Protein AF-A0A968P3X0-F1 (afdb_monomer_lite)

Sequence (159 aa):
MTASTPRVRAAAVIGLGRLAEPAGSEAFFGLLRDPAPRVILAAEKALIRLPWSFRHLAAAYGVTDSHVGRRALVRLASRLSGWDRVIFLIDALRDPAPSVQAHAMRSLRAVLFDARGWAFSKPSPTQRSELEARLRFGAQHFGGGLERQLRFVMRAIGG

pLDDT: mean 86.76, std 11.8, range [39.53, 97.88]

Foldseek 3Di:
DDPPPPVRLLVVLLVVLVVQDQVCLLVLLVQLQPPDLSSVVSSLSSNLSYDDDLVSLVVSLVPRPDPSSNLSSLVSLLPDAALSSVLSLLVQCPDPDVSSVVSSVVSNCCLLVPPVNLPHAQDDPVSVVSLVV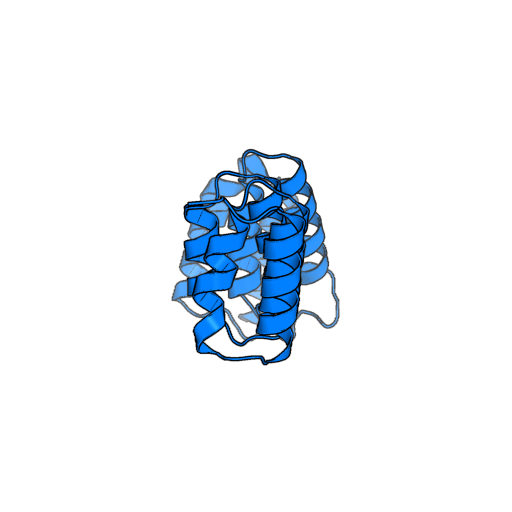SLVVCCVRNHVVSSVSVVVSNVVNVD

Radius of gyration: 17.0 Å; chains: 1; bounding box: 46×36×47 Å

Secondary structure (DSSP, 8-state):
-----HHHHHHHHHHHHHHT-TTHHHHHHHGGG-SSHHHHHHHHHHHTTS---HHHHHHHHHT---HHHHHHHHHHGGG--HHHHHHHHHHHTT-SSHHHHHHHHHHHHHHHH-TTTT-PPPPPHHHHHHHHHHHHHHHHHH-HHHHHHHHHHHHHTT-

Structure (mmCIF, N/CA/C/O backbone):
data_AF-A0A968P3X0-F1
#
_entry.id   AF-A0A968P3X0-F1
#
loop_
_atom_site.group_PDB
_atom_site.id
_atom_site.type_symbol
_atom_site.label_atom_id
_atom_site.label_alt_id
_atom_site.label_comp_id
_atom_site.label_asym_id
_atom_site.label_entity_id
_atom_site.label_seq_id
_atom_site.pdbx_PDB_ins_code
_atom_site.Cartn_x
_atom_site.Cartn_y
_atom_site.Cartn_z
_atom_site.occupancy
_atom_site.B_iso_or_equiv
_atom_site.auth_seq_id
_atom_site.auth_comp_id
_atom_site.auth_asym_id
_atom_site.auth_atom_id
_atom_site.pdbx_PDB_model_num
ATOM 1 N N . MET A 1 1 ? -25.843 -4.692 21.757 1.00 39.53 1 MET A N 1
ATOM 2 C CA . MET A 1 1 ? -24.570 -5.382 21.445 1.00 39.53 1 MET A CA 1
ATOM 3 C C . MET A 1 1 ? -23.431 -4.424 21.737 1.00 39.53 1 MET A C 1
ATOM 5 O O . MET A 1 1 ? -23.370 -3.369 21.120 1.00 39.53 1 MET A O 1
ATOM 9 N N . THR A 1 2 ? -22.605 -4.707 22.742 1.00 44.19 2 THR A N 1
ATOM 10 C CA . THR A 1 2 ? -21.518 -3.811 23.154 1.00 44.19 2 THR A CA 1
ATOM 11 C C . THR A 1 2 ? -20.474 -3.742 22.044 1.00 44.19 2 THR A C 1
ATOM 13 O O . THR A 1 2 ? -19.817 -4.733 21.731 1.00 44.19 2 THR A O 1
ATOM 16 N N . ALA A 1 3 ? -20.321 -2.573 21.419 1.00 57.34 3 ALA A N 1
ATOM 17 C CA . ALA A 1 3 ? -19.168 -2.315 20.569 1.00 57.34 3 ALA A CA 1
ATOM 18 C C . ALA A 1 3 ? -17.913 -2.578 21.415 1.00 57.34 3 ALA A C 1
ATOM 20 O O . ALA A 1 3 ? -17.658 -1.876 22.396 1.00 57.34 3 ALA A O 1
ATOM 21 N N . SER A 1 4 ? -17.169 -3.638 21.095 1.00 76.62 4 SER A N 1
ATOM 22 C CA . SER A 1 4 ? -15.975 -4.009 21.851 1.00 76.62 4 SER A CA 1
ATOM 23 C C . SER A 1 4 ? -15.011 -2.825 21.876 1.00 76.62 4 SER A C 1
ATOM 25 O O . SER A 1 4 ? -14.807 -2.147 20.864 1.00 76.62 4 SER A O 1
ATOM 27 N N . THR A 1 5 ? -14.441 -2.521 23.046 1.00 91.56 5 THR A N 1
ATOM 28 C CA . THR A 1 5 ? -13.582 -1.338 23.183 1.00 91.56 5 THR A CA 1
ATOM 29 C C . THR A 1 5 ? -12.394 -1.430 22.218 1.00 91.56 5 THR A C 1
ATOM 31 O O . THR A 1 5 ? -11.915 -2.532 21.930 1.00 91.56 5 THR A O 1
ATOM 34 N N . PRO A 1 6 ? -11.830 -0.303 21.747 1.00 93.19 6 PRO A N 1
ATOM 35 C CA . PRO A 1 6 ? -10.671 -0.344 20.857 1.00 93.19 6 PRO A CA 1
ATOM 36 C C . PRO A 1 6 ? -9.478 -1.131 21.419 1.00 93.19 6 PRO A C 1
ATOM 38 O O . PRO A 1 6 ? -8.650 -1.617 20.654 1.00 93.19 6 PRO A O 1
ATOM 41 N N . ARG A 1 7 ? -9.363 -1.246 22.755 1.00 93.81 7 ARG A N 1
ATOM 42 C CA . ARG A 1 7 ? -8.349 -2.097 23.404 1.00 93.81 7 ARG A CA 1
ATOM 43 C C . ARG A 1 7 ? -8.605 -3.576 23.116 1.00 93.81 7 ARG A C 1
ATOM 45 O O . ARG A 1 7 ? -7.682 -4.263 22.695 1.00 93.81 7 ARG A O 1
ATOM 52 N N . VAL A 1 8 ? -9.846 -4.032 23.292 1.00 94.31 8 VAL A N 1
ATOM 53 C CA . VAL A 1 8 ? -10.248 -5.421 23.029 1.00 94.31 8 VAL A CA 1
ATOM 54 C C . VAL A 1 8 ? -10.084 -5.758 21.548 1.00 94.31 8 VAL A C 1
ATOM 56 O O . VAL A 1 8 ? -9.467 -6.770 21.234 1.00 94.31 8 VAL A O 1
ATOM 59 N N . ARG A 1 9 ? -10.527 -4.881 20.634 1.00 94.12 9 ARG A N 1
ATOM 60 C CA . ARG A 1 9 ? -10.334 -5.092 19.186 1.00 94.12 9 ARG A CA 1
ATOM 61 C C . ARG A 1 9 ? -8.861 -5.221 18.813 1.00 94.12 9 ARG A C 1
ATOM 63 O O . ARG A 1 9 ? -8.483 -6.173 18.145 1.00 94.12 9 ARG A O 1
ATOM 70 N N . ALA A 1 10 ? -8.013 -4.306 19.283 1.00 94.69 10 ALA A N 1
ATOM 71 C CA . ALA A 1 10 ? -6.581 -4.368 18.999 1.00 94.69 10 ALA A CA 1
ATOM 72 C C . ALA A 1 10 ? -5.928 -5.640 19.569 1.00 94.69 10 ALA A C 1
ATOM 74 O O . ALA A 1 10 ? -5.120 -6.263 18.884 1.00 94.69 10 ALA A O 1
ATOM 75 N N . ALA A 1 11 ? -6.294 -6.050 20.788 1.00 93.25 11 ALA A N 1
ATOM 76 C CA . ALA A 1 11 ? -5.797 -7.284 21.393 1.00 93.25 11 ALA A CA 1
ATOM 77 C C . ALA A 1 11 ? -6.225 -8.527 20.598 1.00 93.25 11 ALA A C 1
ATOM 79 O O . ALA A 1 11 ? -5.389 -9.389 20.332 1.00 93.25 11 ALA A O 1
ATOM 80 N N . ALA A 1 12 ? -7.484 -8.580 20.152 1.00 91.88 12 ALA A N 1
ATOM 81 C CA . ALA A 1 12 ? -7.992 -9.657 19.308 1.00 91.88 12 ALA A CA 1
ATOM 82 C C . ALA A 1 12 ? -7.230 -9.738 17.979 1.00 91.88 12 ALA A C 1
ATOM 84 O O . ALA A 1 12 ? -6.763 -10.808 17.604 1.00 91.88 12 ALA A O 1
ATOM 85 N N . VAL A 1 13 ? -7.011 -8.603 17.309 1.00 93.00 13 VAL A N 1
ATOM 86 C CA . VAL A 1 13 ? -6.243 -8.546 16.055 1.00 93.00 13 VAL A CA 1
ATOM 87 C C . VAL A 1 13 ? -4.797 -9.000 16.254 1.00 93.00 13 VAL A C 1
ATOM 89 O O . VAL A 1 13 ? -4.268 -9.737 15.428 1.00 93.00 13 VAL A O 1
ATOM 92 N N . ILE A 1 14 ? -4.153 -8.612 17.359 1.00 90.69 14 ILE A N 1
ATOM 93 C CA . ILE A 1 14 ? -2.800 -9.084 17.691 1.00 90.69 14 ILE A CA 1
ATOM 94 C C . ILE A 1 14 ? -2.796 -10.597 17.933 1.00 90.69 14 ILE A C 1
ATOM 96 O O . ILE A 1 14 ? -1.897 -11.277 17.442 1.00 90.69 14 ILE A O 1
ATOM 100 N N . GLY A 1 15 ? -3.772 -11.114 18.684 1.00 89.88 15 GLY A N 1
ATOM 101 C CA . GLY A 1 15 ? -3.915 -12.543 18.958 1.00 89.88 15 GLY A CA 1
ATOM 102 C C . GLY A 1 15 ? -4.090 -13.347 17.673 1.00 89.88 15 GLY A C 1
ATOM 103 O O . GLY A 1 15 ? -3.282 -14.223 17.388 1.00 89.88 15 GLY A O 1
ATOM 104 N N . LEU A 1 16 ? -5.071 -12.974 16.850 1.00 88.62 16 LEU A N 1
ATOM 105 C CA . LEU A 1 16 ? -5.344 -13.614 15.561 1.00 88.62 16 LEU A CA 1
ATOM 106 C C . LEU A 1 16 ? -4.158 -13.491 14.595 1.00 88.62 16 LEU A C 1
ATOM 108 O O . LEU A 1 16 ? -3.778 -14.458 13.945 1.00 88.62 16 LEU A O 1
ATOM 112 N N . GLY A 1 17 ? -3.505 -12.327 14.545 1.00 87.25 17 GLY A N 1
ATOM 113 C CA . GLY A 1 17 ? -2.331 -12.108 13.700 1.00 87.25 17 GLY A CA 1
ATOM 114 C C . GLY A 1 17 ? -1.114 -12.957 14.085 1.00 87.25 17 GLY A C 1
ATOM 115 O O . GLY A 1 17 ? -0.245 -13.174 13.243 1.00 87.25 17 GLY A O 1
ATOM 116 N N . ARG A 1 18 ? -1.029 -13.448 15.331 1.00 86.62 18 ARG A N 1
ATOM 117 C CA . ARG A 1 18 ? 0.011 -14.403 15.762 1.00 86.62 18 ARG A CA 1
ATOM 118 C C . ARG A 1 18 ? -0.269 -15.829 15.304 1.00 86.62 18 ARG A C 1
ATOM 120 O O . ARG A 1 18 ? 0.682 -16.579 15.133 1.00 86.62 18 ARG A O 1
ATOM 127 N N . LEU A 1 19 ? -1.538 -16.177 15.101 1.00 85.12 19 LEU A N 1
ATOM 128 C CA . LEU A 1 19 ? -1.937 -17.489 14.591 1.00 85.12 19 LEU A CA 1
ATOM 129 C C . LEU A 1 19 ? -1.688 -17.621 13.079 1.00 85.12 19 LEU A C 1
ATOM 131 O O . LEU A 1 19 ? -1.664 -18.729 12.567 1.00 85.12 19 LEU A O 1
ATOM 135 N N . ALA A 1 20 ? -1.445 -16.501 12.383 1.00 71.69 20 ALA A N 1
ATOM 136 C CA . ALA A 1 20 ? -1.026 -16.441 10.979 1.00 71.69 20 ALA A CA 1
ATOM 137 C C . ALA A 1 20 ? -1.939 -17.199 9.988 1.00 71.69 20 ALA A C 1
ATOM 139 O O . ALA A 1 20 ? -1.491 -17.636 8.931 1.00 71.69 20 ALA A O 1
ATOM 140 N N . GLU A 1 21 ? -3.229 -17.291 10.303 1.00 74.50 21 GLU A N 1
ATOM 141 C CA . GLU A 1 21 ? -4.267 -17.872 9.447 1.00 74.50 21 GLU A CA 1
ATOM 142 C C . GLU A 1 21 ? -4.397 -17.070 8.127 1.00 74.50 21 GLU A C 1
ATOM 144 O O . GLU A 1 21 ? -4.769 -15.889 8.168 1.00 74.50 21 GLU A O 1
ATOM 149 N N . PRO A 1 22 ? -4.119 -17.662 6.943 1.00 63.31 22 PRO A N 1
ATOM 150 C CA . PRO A 1 22 ? -4.135 -16.955 5.654 1.00 63.31 22 PRO A CA 1
ATOM 151 C C . PRO A 1 22 ? -5.478 -16.290 5.316 1.00 63.31 22 PRO A C 1
ATOM 153 O O . PRO A 1 22 ? -5.505 -15.201 4.733 1.00 63.31 22 PRO A O 1
ATOM 156 N N . ALA A 1 23 ? -6.585 -16.904 5.749 1.00 65.44 23 ALA A N 1
ATOM 157 C CA . ALA A 1 23 ? -7.940 -16.378 5.586 1.00 65.44 23 ALA A CA 1
ATOM 158 C C . ALA A 1 23 ? -8.174 -15.050 6.341 1.00 65.44 23 ALA A C 1
ATOM 160 O O . ALA A 1 23 ? -9.134 -14.337 6.063 1.00 65.44 23 ALA A O 1
ATOM 161 N N . GLY A 1 24 ? -7.286 -14.673 7.271 1.00 72.06 24 GLY A N 1
ATOM 162 C CA . GLY A 1 24 ? -7.396 -13.439 8.052 1.00 72.06 24 GLY A CA 1
ATOM 163 C C . GLY A 1 24 ? -6.959 -12.165 7.321 1.00 72.06 24 GLY A C 1
ATOM 164 O O . GLY A 1 24 ? -7.244 -11.066 7.801 1.00 72.06 24 GLY A O 1
ATOM 165 N N . SER A 1 25 ? -6.273 -12.270 6.177 1.00 84.56 25 SER A N 1
ATOM 166 C CA . SER A 1 25 ? -5.703 -11.101 5.488 1.00 84.56 25 SER A CA 1
ATOM 167 C C . SER A 1 25 ? -6.774 -10.093 5.045 1.00 84.56 25 SER A C 1
ATOM 169 O O . SER A 1 25 ? -6.643 -8.905 5.344 1.00 84.56 25 SER A O 1
ATOM 171 N N . GLU A 1 26 ? -7.874 -10.540 4.432 1.00 87.50 26 GLU A N 1
ATOM 172 C CA . GLU A 1 26 ? -8.983 -9.661 4.023 1.00 87.50 26 GLU A CA 1
ATOM 173 C C . GLU A 1 26 ? -9.639 -8.952 5.216 1.00 87.50 26 GLU A C 1
ATOM 175 O O . GLU A 1 26 ? -9.855 -7.736 5.188 1.00 87.50 26 GLU A O 1
ATOM 180 N N . ALA A 1 27 ? -9.883 -9.685 6.306 1.00 89.62 27 ALA A N 1
ATOM 181 C CA . ALA A 1 27 ? -10.449 -9.120 7.527 1.00 89.62 27 ALA A CA 1
ATOM 182 C C . ALA A 1 27 ? -9.535 -8.035 8.125 1.00 89.62 27 ALA A C 1
ATOM 184 O O . ALA A 1 27 ? -10.008 -6.971 8.536 1.00 89.62 27 ALA A O 1
ATOM 185 N N . PHE A 1 28 ? -8.216 -8.254 8.126 1.00 94.19 28 PHE A N 1
ATOM 186 C CA . PHE A 1 28 ? -7.262 -7.254 8.603 1.00 94.19 28 PHE A CA 1
ATOM 187 C C . PHE A 1 28 ? -7.153 -6.040 7.679 1.00 94.19 28 PHE A C 1
ATOM 189 O O . PHE A 1 28 ? -7.035 -4.925 8.188 1.00 94.19 28 PHE A O 1
ATOM 196 N N . PHE A 1 29 ? -7.272 -6.197 6.357 1.00 95.00 29 PHE A N 1
ATOM 197 C CA . PHE A 1 29 ? -7.393 -5.043 5.458 1.00 95.00 29 PHE A CA 1
ATOM 198 C C . PHE A 1 29 ? -8.637 -4.208 5.784 1.00 95.00 29 PHE A C 1
ATOM 200 O O . PHE A 1 29 ? -8.551 -2.980 5.844 1.00 95.00 29 PHE A O 1
ATOM 207 N N . GLY A 1 30 ? -9.766 -4.854 6.095 1.00 94.06 30 GLY A N 1
ATOM 208 C CA . GLY A 1 30 ? -10.982 -4.170 6.539 1.00 94.06 30 GLY A CA 1
ATOM 209 C C . GLY A 1 30 ? -10.776 -3.300 7.786 1.00 94.06 30 GLY A C 1
ATOM 210 O O . GLY A 1 30 ? -11.353 -2.214 7.876 1.00 94.06 30 GLY A O 1
ATOM 211 N N . LEU A 1 31 ? -9.906 -3.733 8.703 1.00 95.56 31 LEU A N 1
ATOM 212 C CA .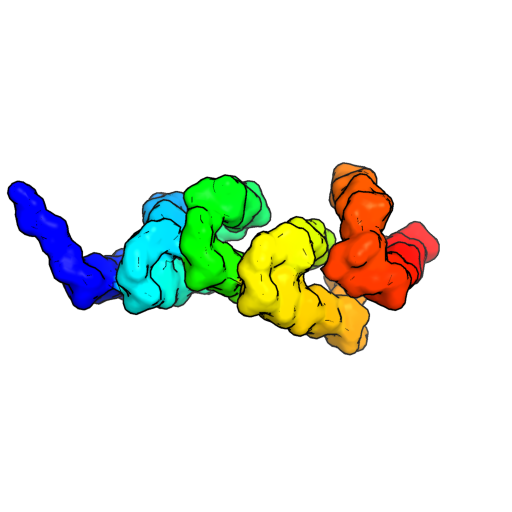 LEU A 1 31 ? -9.589 -3.050 9.963 1.00 95.56 31 LEU A CA 1
ATOM 213 C C . LEU A 1 31 ? -8.647 -1.849 9.814 1.00 95.56 31 LEU A C 1
ATOM 215 O O . LEU A 1 31 ? -8.500 -1.070 10.757 1.00 95.56 31 LEU A O 1
ATOM 219 N N . LEU A 1 32 ? -8.061 -1.627 8.636 1.00 97.06 32 LEU A N 1
ATOM 220 C CA . LEU A 1 32 ? -7.327 -0.387 8.347 1.00 97.06 32 LEU A CA 1
ATOM 221 C C . LEU A 1 32 ? -8.254 0.835 8.232 1.00 97.06 32 LEU A C 1
ATOM 223 O O . LEU A 1 32 ? -7.777 1.969 8.211 1.00 97.06 32 LEU A O 1
ATOM 227 N N . ARG A 1 33 ? -9.572 0.606 8.217 1.00 96.19 33 ARG A N 1
ATOM 228 C CA . ARG A 1 33 ? -10.626 1.627 8.280 1.00 96.19 33 ARG A CA 1
ATOM 229 C C . ARG A 1 33 ? -11.169 1.850 9.692 1.00 96.19 33 ARG A C 1
ATOM 231 O O . ARG A 1 33 ? -12.058 2.676 9.873 1.00 96.19 33 ARG A O 1
ATOM 238 N N . ASP A 1 34 ? -10.672 1.116 10.690 1.00 96.19 34 ASP A N 1
ATOM 239 C CA . ASP A 1 34 ? -11.128 1.281 12.069 1.00 96.19 34 ASP A CA 1
ATOM 240 C C . ASP A 1 34 ? -10.828 2.713 12.557 1.00 96.19 34 ASP A C 1
ATOM 242 O O . ASP A 1 34 ? -9.716 3.207 12.354 1.00 96.19 34 ASP A O 1
ATOM 246 N N . PRO A 1 35 ? -11.775 3.401 13.221 1.00 94.38 35 PRO A N 1
ATOM 247 C CA . PRO A 1 35 ? -11.564 4.776 13.672 1.00 94.38 35 PRO A CA 1
ATOM 248 C C . PRO A 1 35 ? -10.460 4.899 14.729 1.00 94.38 35 PRO A C 1
ATOM 250 O O . PRO A 1 35 ? -9.917 5.984 14.933 1.00 94.38 35 PRO A O 1
ATOM 253 N N . ALA A 1 36 ? -10.118 3.815 15.430 1.00 95.94 36 ALA A N 1
ATOM 254 C CA . ALA A 1 36 ? -9.097 3.827 16.460 1.00 95.94 36 ALA A CA 1
ATOM 255 C C . ALA A 1 36 ? -7.708 3.515 15.867 1.00 95.94 36 ALA A C 1
ATOM 257 O O . ALA A 1 36 ? -7.450 2.375 15.469 1.00 95.94 36 ALA A O 1
ATOM 258 N N . PRO A 1 37 ? -6.734 4.447 15.941 1.00 95.69 37 PRO A N 1
ATOM 259 C CA . PRO A 1 37 ? -5.393 4.240 15.381 1.00 95.69 37 PRO A CA 1
ATOM 260 C C . PRO A 1 37 ? -4.670 2.993 15.909 1.00 95.69 37 PRO A C 1
ATOM 262 O O . PRO A 1 37 ? -3.868 2.381 15.208 1.00 95.69 37 PRO A O 1
ATOM 265 N N . ARG A 1 38 ? -4.974 2.582 17.147 1.00 96.19 38 ARG A N 1
ATOM 266 C CA . ARG A 1 38 ? -4.414 1.366 17.754 1.00 96.19 38 ARG A CA 1
ATOM 267 C C . ARG A 1 38 ? -4.860 0.081 17.050 1.00 96.19 38 ARG A C 1
ATOM 269 O O . ARG A 1 38 ? -4.092 -0.873 17.013 1.00 96.19 38 ARG A O 1
ATOM 276 N N . VAL A 1 39 ? -6.080 0.058 16.509 1.00 97.00 39 VAL A N 1
ATOM 277 C CA . VAL A 1 39 ? -6.611 -1.095 15.773 1.00 97.00 39 VAL A CA 1
ATOM 278 C C . VAL A 1 39 ? -5.992 -1.137 14.381 1.00 97.00 39 VAL A C 1
ATOM 280 O O . VAL A 1 39 ? -5.500 -2.189 13.988 1.00 97.00 39 VAL A O 1
ATOM 283 N N . ILE A 1 40 ? -5.880 0.015 13.705 1.00 97.56 40 ILE A N 1
ATOM 284 C CA . ILE A 1 40 ? -5.154 0.133 12.428 1.00 97.56 40 ILE A CA 1
ATOM 285 C C . ILE A 1 40 ? -3.716 -0.388 12.575 1.00 97.56 40 ILE A C 1
ATOM 287 O O . ILE A 1 40 ? -3.264 -1.198 11.772 1.00 97.56 40 ILE A O 1
ATOM 291 N N . LEU A 1 41 ? -2.999 0.029 13.626 1.00 96.31 41 LEU A N 1
ATOM 292 C CA . LEU A 1 41 ? -1.628 -0.425 13.881 1.00 96.31 41 LEU A CA 1
ATOM 293 C C . LEU A 1 41 ? -1.546 -1.935 14.154 1.00 96.31 41 LEU A C 1
ATOM 295 O O . LEU A 1 41 ? -0.589 -2.587 13.739 1.00 96.31 41 LEU A O 1
ATOM 299 N N . ALA A 1 42 ? -2.520 -2.496 14.874 1.00 95.62 42 ALA A N 1
ATOM 300 C CA . ALA A 1 42 ? -2.590 -3.934 15.110 1.00 95.62 42 ALA A CA 1
ATOM 301 C C . ALA A 1 42 ? -2.817 -4.700 13.797 1.00 95.62 42 ALA A C 1
ATOM 303 O O . ALA A 1 42 ? -2.106 -5.669 13.531 1.00 95.62 42 ALA A O 1
ATOM 304 N N . ALA A 1 43 ? -3.744 -4.225 12.963 1.00 96.31 43 ALA A N 1
ATOM 305 C CA . ALA A 1 43 ? -4.059 -4.814 11.667 1.00 96.31 43 ALA A CA 1
ATOM 306 C C . ALA A 1 43 ? -2.864 -4.752 10.711 1.00 96.31 43 ALA A C 1
ATOM 308 O O . ALA A 1 43 ? -2.495 -5.758 10.114 1.00 96.31 43 ALA A O 1
ATOM 309 N N . GLU A 1 44 ? -2.175 -3.613 10.647 1.00 96.00 44 GLU A N 1
ATOM 310 C CA . GLU A 1 44 ? -0.932 -3.473 9.891 1.00 96.00 44 GLU A CA 1
ATOM 311 C C . GLU A 1 44 ? 0.126 -4.494 10.339 1.00 96.00 44 GLU A C 1
ATOM 313 O O . GLU A 1 44 ? 0.708 -5.197 9.514 1.00 96.00 44 GLU A O 1
ATOM 318 N N . LYS A 1 45 ? 0.361 -4.626 11.651 1.00 93.88 45 LYS A N 1
ATOM 319 C CA . LYS A 1 45 ? 1.328 -5.597 12.192 1.00 93.88 45 LYS A CA 1
ATOM 320 C C . LYS A 1 45 ? 0.953 -7.046 11.879 1.00 93.88 45 LYS A C 1
ATOM 322 O O . LYS A 1 45 ? 1.853 -7.877 11.754 1.00 93.88 45 LYS A O 1
ATOM 327 N N . ALA A 1 46 ? -0.338 -7.360 11.802 1.00 93.62 46 ALA A N 1
ATOM 328 C CA . ALA A 1 46 ? -0.812 -8.677 11.395 1.00 93.62 46 ALA A CA 1
ATOM 329 C C . ALA A 1 46 ? -0.567 -8.907 9.895 1.00 93.62 46 ALA A C 1
ATOM 331 O O . ALA A 1 46 ? 0.023 -9.916 9.517 1.00 93.62 46 ALA A O 1
ATOM 332 N N . LEU A 1 47 ? -0.900 -7.926 9.051 1.00 94.56 47 LEU A N 1
ATOM 333 C CA . LEU A 1 47 ? -0.685 -7.979 7.602 1.00 94.56 47 LEU A CA 1
ATOM 334 C C . LEU A 1 47 ? 0.795 -8.097 7.225 1.00 94.56 47 LEU A C 1
ATOM 336 O O . LEU A 1 47 ? 1.122 -8.769 6.255 1.00 94.56 47 LEU A O 1
ATOM 340 N N . ILE A 1 48 ? 1.724 -7.543 8.009 1.00 91.88 48 ILE A N 1
ATOM 341 C CA . ILE A 1 48 ? 3.166 -7.770 7.795 1.00 91.88 48 ILE A CA 1
ATOM 342 C C . ILE A 1 48 ? 3.537 -9.261 7.881 1.00 91.88 48 ILE A C 1
ATOM 344 O O . ILE A 1 48 ? 4.542 -9.661 7.311 1.00 91.88 48 ILE A O 1
ATOM 348 N N . ARG A 1 49 ? 2.773 -10.106 8.574 1.00 88.25 49 ARG A N 1
ATOM 349 C CA . ARG A 1 49 ? 3.110 -11.529 8.756 1.00 88.25 49 ARG A CA 1
ATOM 350 C C . ARG A 1 49 ? 2.375 -12.464 7.808 1.00 88.25 49 ARG A C 1
ATOM 352 O O . ARG A 1 49 ? 2.735 -13.631 7.727 1.00 88.25 49 ARG A O 1
ATOM 359 N N . LEU A 1 50 ? 1.371 -11.960 7.103 1.00 88.94 50 LEU A N 1
ATOM 360 C CA . LEU A 1 50 ? 0.490 -12.773 6.280 1.00 88.94 50 LEU A CA 1
ATOM 361 C C . LEU A 1 50 ? 0.828 -12.666 4.791 1.00 88.94 50 LEU A C 1
ATOM 363 O O . LEU A 1 50 ? 1.378 -11.647 4.352 1.00 88.94 50 LEU A O 1
ATOM 367 N N . PRO A 1 51 ? 0.492 -13.701 4.003 1.00 88.69 51 PRO A N 1
ATOM 368 C CA . PRO A 1 51 ? 0.490 -13.592 2.557 1.00 88.69 51 PRO A CA 1
ATOM 369 C C . PRO A 1 51 ? -0.653 -12.673 2.109 1.00 88.69 51 PRO A C 1
ATOM 371 O O . PRO A 1 51 ? -1.775 -12.757 2.602 1.00 88.69 51 PRO A O 1
ATOM 374 N N . TRP A 1 52 ? -0.355 -11.791 1.164 1.00 92.06 52 TRP A N 1
ATOM 375 C CA . TRP A 1 52 ? -1.323 -10.967 0.445 1.00 92.06 52 TRP A CA 1
ATOM 376 C C . TRP A 1 52 ? -0.682 -10.488 -0.859 1.00 92.06 52 TRP A C 1
ATOM 378 O O . TRP A 1 52 ? 0.532 -10.573 -1.041 1.00 92.06 52 TRP A O 1
ATOM 388 N N . SER A 1 53 ? -1.504 -9.999 -1.781 1.00 90.56 53 SER A N 1
ATOM 389 C CA . SER A 1 53 ? -1.068 -9.551 -3.109 1.00 90.56 53 SER A CA 1
ATOM 390 C C . SER A 1 53 ? -1.295 -8.055 -3.316 1.00 90.56 53 SER A C 1
ATOM 392 O O . SER A 1 53 ? -2.040 -7.419 -2.566 1.00 90.56 53 SER A O 1
ATOM 394 N N . PHE A 1 54 ? -0.711 -7.506 -4.384 1.00 90.69 54 PHE A N 1
ATOM 395 C CA . PHE A 1 54 ? -0.980 -6.141 -4.845 1.00 90.69 54 PHE A CA 1
ATOM 396 C C . PHE A 1 54 ? -2.483 -5.832 -4.923 1.00 90.69 54 PHE A C 1
ATOM 398 O O . PHE A 1 54 ? -2.911 -4.780 -4.458 1.00 90.69 54 PHE A O 1
ATOM 405 N N . ARG A 1 55 ? -3.302 -6.777 -5.413 1.00 90.62 55 ARG A N 1
ATOM 406 C CA . ARG A 1 55 ? -4.759 -6.604 -5.531 1.00 90.62 55 ARG A CA 1
ATOM 407 C C . ARG A 1 55 ? -5.431 -6.320 -4.187 1.00 90.62 55 ARG A C 1
ATOM 409 O O . ARG A 1 55 ? -6.291 -5.448 -4.130 1.00 90.62 55 ARG A O 1
ATOM 416 N N . HIS A 1 56 ? -5.032 -7.016 -3.121 1.00 92.94 56 HIS A N 1
ATOM 417 C CA . HIS A 1 56 ? -5.593 -6.787 -1.785 1.00 92.94 56 HIS A CA 1
ATOM 418 C C . HIS A 1 56 ? -5.289 -5.365 -1.305 1.00 92.94 56 HIS A C 1
ATOM 420 O O . HIS A 1 56 ? -6.169 -4.648 -0.831 1.00 92.94 56 HIS A O 1
ATOM 426 N N . LEU A 1 57 ? -4.037 -4.944 -1.486 1.00 95.06 57 LEU A N 1
ATOM 427 C CA . LEU A 1 57 ? -3.548 -3.646 -1.047 1.00 95.06 57 LEU A CA 1
ATOM 428 C C . LEU A 1 57 ? -4.170 -2.494 -1.860 1.00 95.06 57 LEU A C 1
ATOM 430 O O . LEU A 1 57 ? -4.600 -1.502 -1.274 1.00 95.06 57 LEU A O 1
ATOM 434 N N . ALA A 1 58 ? -4.298 -2.653 -3.181 1.00 92.44 58 ALA A N 1
ATOM 435 C CA . ALA A 1 58 ? -4.960 -1.693 -4.065 1.00 92.44 58 ALA A CA 1
ATOM 436 C C . ALA A 1 58 ? -6.462 -1.561 -3.758 1.00 92.44 58 ALA A C 1
ATOM 438 O O . ALA A 1 58 ? -6.965 -0.444 -3.623 1.00 92.44 58 ALA A O 1
ATOM 439 N N . ALA A 1 59 ? -7.168 -2.684 -3.577 1.00 93.94 59 ALA A N 1
ATOM 440 C CA . ALA A 1 59 ? -8.586 -2.682 -3.220 1.00 93.94 59 ALA A CA 1
ATOM 441 C C . ALA A 1 59 ? -8.826 -1.991 -1.870 1.00 93.94 59 ALA A C 1
ATOM 443 O O . ALA A 1 59 ? -9.692 -1.124 -1.767 1.00 93.94 59 ALA A O 1
ATOM 444 N N . ALA A 1 60 ? -8.020 -2.316 -0.854 1.00 95.88 60 ALA A N 1
ATOM 445 C CA . ALA A 1 60 ? -8.114 -1.686 0.459 1.00 95.88 60 ALA A CA 1
ATOM 446 C C . ALA A 1 60 ? -7.838 -0.175 0.401 1.00 95.88 60 ALA A C 1
ATOM 448 O O . ALA A 1 60 ? -8.513 0.596 1.083 1.00 95.88 60 ALA A O 1
ATOM 449 N N . TYR A 1 61 ? -6.879 0.263 -0.420 1.00 96.25 61 TYR A N 1
ATOM 450 C CA . TYR A 1 61 ? -6.544 1.682 -0.570 1.00 96.25 61 TYR A CA 1
ATOM 451 C C . TYR A 1 61 ? -7.698 2.497 -1.149 1.00 96.25 61 TYR A C 1
ATOM 453 O O . TYR A 1 61 ? -7.999 3.566 -0.619 1.00 96.25 61 TYR A O 1
ATOM 461 N N . GLY A 1 62 ? -8.385 1.962 -2.163 1.00 94.31 62 GLY A N 1
ATOM 462 C CA . GLY A 1 62 ? -9.514 2.631 -2.814 1.00 94.31 62 GLY A CA 1
ATOM 463 C C . GLY A 1 62 ? -10.736 2.849 -1.916 1.00 94.31 62 GLY A C 1
ATOM 464 O O . GLY A 1 62 ? -11.510 3.762 -2.172 1.00 94.31 62 GLY A O 1
ATOM 465 N N . VAL A 1 63 ? -10.899 2.049 -0.857 1.00 95.31 63 VAL A N 1
ATOM 466 C CA . VAL A 1 63 ? -12.059 2.121 0.057 1.00 95.31 63 VAL A CA 1
ATOM 467 C C . VAL A 1 63 ? -11.714 2.647 1.456 1.00 95.31 63 VAL A C 1
ATOM 469 O O . VAL A 1 63 ? -12.549 2.587 2.359 1.00 95.31 63 VAL A O 1
ATOM 472 N N . THR A 1 64 ? -10.474 3.091 1.688 1.00 96.38 64 THR A N 1
ATOM 473 C CA . THR A 1 64 ? -10.031 3.584 3.001 1.00 96.38 64 THR A CA 1
ATOM 474 C C . THR A 1 64 ? -10.070 5.108 3.053 1.00 96.38 64 THR A C 1
ATOM 476 O O . THR A 1 64 ? -9.207 5.780 2.491 1.00 96.38 64 THR A O 1
ATOM 479 N N . ASP A 1 65 ? -11.006 5.665 3.820 1.00 93.75 65 ASP A N 1
ATOM 480 C CA . ASP A 1 65 ? -11.204 7.123 3.911 1.00 93.75 65 ASP A CA 1
ATOM 481 C C . ASP A 1 65 ? -10.225 7.817 4.869 1.00 93.75 65 ASP A C 1
ATOM 483 O O . ASP A 1 65 ? -9.877 8.989 4.698 1.00 93.75 65 ASP A O 1
ATOM 487 N N . SER A 1 66 ? -9.717 7.088 5.865 1.00 94.88 66 SER A N 1
ATOM 488 C CA . SER A 1 66 ? -8.774 7.626 6.846 1.00 94.88 66 SER A CA 1
ATOM 489 C C . SER A 1 66 ? -7.364 7.743 6.272 1.00 94.88 66 SER A C 1
ATOM 491 O O . SER A 1 66 ? -6.761 6.752 5.852 1.00 94.88 66 SER A O 1
ATOM 493 N N . HIS A 1 67 ? -6.770 8.936 6.371 1.00 96.00 67 HIS A N 1
ATOM 494 C CA . HIS A 1 67 ? -5.362 9.147 6.022 1.00 96.00 67 HIS A CA 1
ATOM 495 C C . HIS A 1 67 ? -4.410 8.272 6.861 1.00 96.00 67 HIS A C 1
ATOM 497 O O . HIS A 1 67 ? -3.344 7.887 6.385 1.00 96.00 67 HIS A O 1
ATOM 503 N N . VAL A 1 68 ? -4.785 7.911 8.098 1.00 97.19 68 VAL A N 1
ATOM 504 C CA . VAL A 1 68 ? -3.993 7.004 8.950 1.00 97.19 68 VAL A CA 1
ATOM 505 C C . VAL A 1 68 ? -3.993 5.589 8.371 1.00 97.19 68 VAL A C 1
ATOM 507 O O . VAL A 1 68 ? -2.934 4.960 8.303 1.00 97.19 68 VAL A O 1
ATOM 510 N N . GLY A 1 69 ? -5.156 5.118 7.911 1.00 97.50 69 GLY A N 1
ATOM 511 C CA . GLY A 1 69 ? -5.317 3.824 7.246 1.00 97.50 69 GLY A CA 1
ATOM 512 C C . GLY A 1 69 ? -4.574 3.765 5.912 1.00 97.50 69 GLY A C 1
ATOM 513 O O . GLY A 1 69 ? -3.756 2.870 5.698 1.00 97.50 69 GLY A O 1
ATOM 514 N N . ARG A 1 70 ? -4.744 4.780 5.055 1.00 97.88 70 ARG A N 1
ATOM 515 C CA . ARG A 1 70 ? -4.008 4.885 3.781 1.00 97.88 70 ARG A CA 1
ATOM 516 C C . ARG A 1 70 ? -2.495 4.964 3.982 1.00 97.88 70 ARG A C 1
ATOM 518 O O . ARG A 1 70 ? -1.745 4.286 3.286 1.00 97.88 70 ARG A O 1
ATOM 525 N N . ARG A 1 71 ? -2.016 5.680 5.004 1.00 97.50 71 ARG A N 1
ATOM 526 C CA . ARG A 1 71 ? -0.586 5.685 5.363 1.00 97.50 71 ARG A CA 1
ATOM 527 C C . ARG A 1 71 ? -0.088 4.315 5.840 1.00 97.50 71 ARG A C 1
ATOM 529 O O . ARG A 1 71 ? 1.074 3.984 5.615 1.00 97.50 71 ARG A O 1
ATOM 536 N N . ALA A 1 72 ? -0.921 3.518 6.513 1.00 97.38 72 ALA A N 1
ATOM 537 C CA . ALA A 1 72 ? -0.574 2.138 6.862 1.00 97.38 72 ALA A CA 1
ATOM 538 C C . ALA A 1 72 ? -0.444 1.259 5.607 1.00 97.38 72 ALA A C 1
ATOM 540 O O . ALA A 1 72 ? 0.522 0.511 5.492 1.00 97.38 72 ALA A O 1
ATOM 541 N N . LEU A 1 73 ? -1.328 1.426 4.620 1.00 97.75 73 LEU A N 1
ATOM 542 C CA . LEU A 1 73 ? -1.222 0.748 3.321 1.00 97.75 73 LEU A CA 1
ATOM 543 C C . LEU A 1 73 ? 0.070 1.111 2.572 1.00 97.75 73 LEU A C 1
ATOM 545 O O . LEU A 1 73 ? 0.744 0.222 2.059 1.00 97.75 73 LEU A O 1
ATOM 549 N N . VAL A 1 74 ? 0.493 2.380 2.595 1.00 97.25 74 VAL A N 1
ATOM 550 C CA . VAL A 1 74 ? 1.798 2.791 2.032 1.00 97.25 74 VAL A CA 1
ATOM 551 C C . VAL A 1 74 ? 2.978 2.114 2.731 1.00 97.25 74 VAL A C 1
ATOM 553 O O . VAL A 1 74 ? 3.946 1.734 2.072 1.00 97.25 74 VAL A O 1
ATOM 556 N N . ARG A 1 75 ? 2.912 1.907 4.050 1.00 95.75 75 ARG A N 1
ATOM 557 C CA . ARG A 1 75 ? 3.949 1.152 4.773 1.00 95.75 75 ARG A CA 1
ATOM 558 C C . ARG A 1 75 ? 3.938 -0.328 4.403 1.00 95.75 75 ARG A C 1
ATOM 560 O O . ARG A 1 75 ? 5.006 -0.895 4.168 1.00 95.75 75 ARG A O 1
ATOM 567 N N . LEU A 1 76 ? 2.758 -0.935 4.278 1.00 96.06 76 LEU A N 1
ATOM 568 C CA . LEU A 1 76 ? 2.616 -2.324 3.834 1.00 96.06 76 LEU A CA 1
ATOM 569 C C . LEU A 1 76 ? 3.177 -2.535 2.427 1.00 96.06 76 LEU A C 1
ATOM 571 O O . LEU A 1 76 ? 3.844 -3.542 2.203 1.00 96.06 76 LEU A O 1
ATOM 575 N N . ALA A 1 77 ? 3.027 -1.561 1.525 1.00 94.50 77 ALA A N 1
ATOM 576 C CA . ALA A 1 77 ? 3.5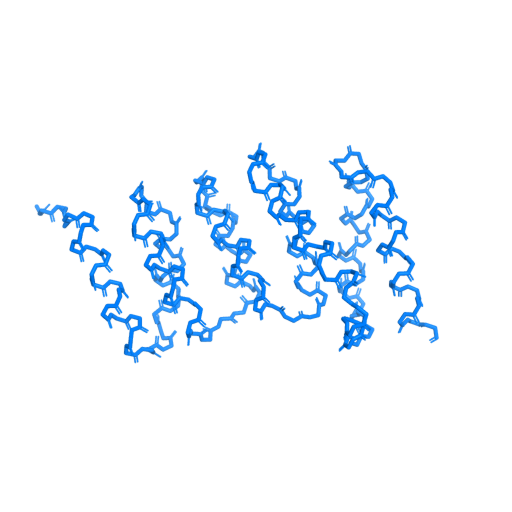66 -1.622 0.166 1.00 94.50 77 ALA A CA 1
ATOM 577 C C . ALA A 1 77 ? 5.090 -1.842 0.106 1.00 94.50 77 ALA A C 1
ATOM 579 O O . ALA A 1 77 ? 5.600 -2.263 -0.926 1.00 94.50 77 ALA A O 1
ATOM 580 N N . SER A 1 78 ? 5.833 -1.636 1.203 1.00 89.25 78 SER A N 1
ATOM 581 C CA . SER A 1 78 ? 7.248 -2.029 1.293 1.00 89.25 78 SER A CA 1
ATOM 582 C C . SER A 1 78 ? 7.501 -3.521 1.043 1.00 89.25 78 SER A C 1
ATOM 584 O O . SER A 1 78 ? 8.594 -3.872 0.601 1.00 89.25 78 SER A O 1
ATOM 586 N N . ARG A 1 79 ? 6.501 -4.379 1.289 1.00 90.06 79 ARG A N 1
ATOM 587 C CA . ARG A 1 79 ? 6.550 -5.827 1.030 1.00 90.06 79 ARG A CA 1
ATOM 588 C C . ARG A 1 79 ? 6.198 -6.204 -0.407 1.00 90.06 79 ARG A C 1
ATOM 590 O O . ARG A 1 79 ? 6.416 -7.349 -0.786 1.00 90.06 79 ARG A O 1
ATOM 597 N N . LEU A 1 80 ? 5.660 -5.274 -1.198 1.00 88.81 80 LEU A N 1
ATOM 598 C CA . LEU A 1 80 ? 5.523 -5.496 -2.632 1.00 88.81 80 LEU A CA 1
ATOM 599 C C . LEU A 1 80 ? 6.913 -5.514 -3.271 1.00 88.81 80 LEU A C 1
ATOM 601 O O . LEU A 1 80 ? 7.793 -4.728 -2.907 1.00 88.81 80 LEU A O 1
ATOM 605 N N . SER A 1 81 ? 7.098 -6.399 -4.240 1.00 83.12 81 SER A N 1
ATOM 606 C CA . SER A 1 81 ? 8.305 -6.466 -5.053 1.00 83.12 81 SER A CA 1
ATOM 607 C C . SER A 1 81 ? 8.107 -5.735 -6.380 1.00 83.12 81 SER A C 1
ATOM 609 O O . SER A 1 81 ? 6.984 -5.514 -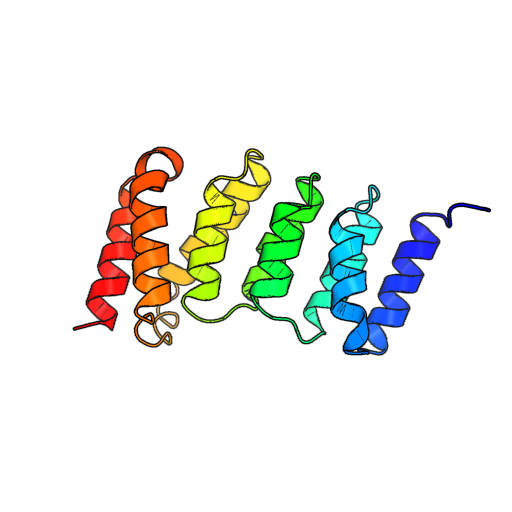6.841 1.00 83.12 81 SER A O 1
ATOM 611 N N . GLY A 1 82 ? 9.222 -5.359 -7.003 1.00 86.88 82 GLY A N 1
ATOM 612 C CA . GLY A 1 82 ? 9.225 -4.930 -8.394 1.00 86.88 82 GLY A CA 1
ATOM 613 C C . GLY A 1 82 ? 8.376 -3.701 -8.688 1.00 86.88 82 GLY A C 1
ATOM 614 O O . GLY A 1 82 ? 8.238 -2.766 -7.894 1.00 86.88 82 GLY A O 1
ATOM 615 N N . TRP A 1 83 ? 7.812 -3.729 -9.889 1.00 89.38 83 TRP A N 1
ATOM 616 C CA . TRP A 1 83 ? 7.054 -2.625 -10.450 1.00 89.38 83 TRP A CA 1
ATOM 617 C C . TRP A 1 83 ? 5.685 -2.434 -9.801 1.00 89.38 83 TRP A C 1
ATOM 619 O O . TRP A 1 83 ? 5.209 -1.304 -9.781 1.00 89.38 83 TRP A O 1
ATOM 629 N N . ASP A 1 84 ? 5.102 -3.456 -9.171 1.00 91.06 84 ASP A N 1
ATOM 630 C CA . ASP A 1 84 ? 3.833 -3.321 -8.438 1.00 91.06 84 ASP A CA 1
ATOM 631 C C . ASP A 1 84 ? 3.977 -2.358 -7.253 1.00 91.06 84 ASP A C 1
ATOM 633 O O . ASP A 1 84 ? 3.108 -1.518 -7.004 1.00 91.06 84 ASP A O 1
ATOM 637 N N . ARG A 1 85 ? 5.121 -2.413 -6.555 1.00 91.94 85 ARG A N 1
ATOM 638 C CA . ARG A 1 85 ? 5.453 -1.442 -5.505 1.00 91.94 85 ARG A CA 1
ATOM 639 C C . ARG A 1 85 ? 5.555 -0.028 -6.069 1.00 91.94 85 ARG A C 1
ATOM 641 O O . ARG A 1 85 ? 5.040 0.906 -5.463 1.00 91.94 85 ARG A O 1
ATOM 648 N N . VAL A 1 86 ? 6.225 0.139 -7.209 1.00 91.81 86 VAL A N 1
ATOM 649 C CA . VAL A 1 86 ? 6.407 1.450 -7.854 1.00 91.81 86 VAL A CA 1
ATOM 650 C C . VAL A 1 86 ? 5.062 2.026 -8.297 1.00 91.81 86 VAL A C 1
ATOM 652 O O . VAL A 1 86 ? 4.772 3.179 -7.986 1.00 91.81 86 VAL A O 1
ATOM 655 N N . ILE A 1 87 ? 4.230 1.219 -8.959 1.00 91.75 87 ILE A N 1
ATOM 656 C CA . ILE A 1 87 ? 2.883 1.594 -9.404 1.00 91.75 87 ILE A CA 1
ATOM 657 C C . ILE A 1 87 ? 2.047 2.059 -8.211 1.00 91.75 87 ILE A C 1
ATOM 659 O O . ILE A 1 87 ? 1.519 3.171 -8.237 1.00 91.75 87 ILE A O 1
ATOM 663 N N . PHE A 1 88 ? 2.009 1.267 -7.134 1.00 94.19 88 PHE A N 1
ATOM 664 C CA . PHE A 1 88 ? 1.269 1.637 -5.930 1.00 94.19 88 PHE A CA 1
ATOM 665 C C . PHE A 1 88 ? 1.752 2.963 -5.327 1.00 94.19 88 PHE A C 1
ATOM 667 O O . PHE A 1 88 ? 0.952 3.816 -4.947 1.00 94.19 88 PHE A O 1
ATOM 674 N N . LEU A 1 89 ? 3.070 3.158 -5.229 1.00 93.56 89 LEU A N 1
ATOM 675 C CA . LEU A 1 89 ? 3.635 4.371 -4.641 1.00 93.56 89 LEU A CA 1
ATOM 676 C C . LEU A 1 89 ? 3.353 5.615 -5.493 1.00 93.56 89 LEU A C 1
ATOM 678 O O . LEU A 1 89 ? 3.161 6.686 -4.924 1.00 93.56 89 LEU A O 1
ATOM 682 N N . ILE A 1 90 ? 3.283 5.491 -6.822 1.00 91.69 90 ILE A N 1
ATOM 683 C CA . ILE A 1 90 ? 2.874 6.596 -7.702 1.00 91.69 90 ILE A CA 1
ATOM 684 C C . ILE A 1 90 ? 1.404 6.961 -7.477 1.00 91.69 90 ILE A C 1
ATOM 686 O O . ILE A 1 90 ? 1.081 8.149 -7.441 1.00 91.69 90 ILE A O 1
ATOM 690 N N . ASP A 1 91 ? 0.527 5.976 -7.280 1.00 91.88 91 ASP A N 1
ATOM 691 C CA . ASP A 1 91 ? -0.874 6.242 -6.934 1.00 91.88 91 ASP A CA 1
ATOM 692 C C . ASP A 1 91 ? -0.972 6.955 -5.575 1.00 91.88 91 ASP A C 1
ATOM 694 O O . ASP A 1 91 ? -1.658 7.970 -5.451 1.00 91.88 91 ASP A O 1
ATOM 698 N N . ALA A 1 92 ? -0.189 6.521 -4.583 1.00 94.06 92 ALA A N 1
ATOM 699 C CA . ALA A 1 92 ? -0.166 7.138 -3.258 1.00 94.06 92 ALA A CA 1
ATOM 700 C C . ALA A 1 92 ? 0.443 8.555 -3.216 1.00 94.06 92 ALA A C 1
ATOM 702 O O . ALA A 1 92 ? 0.166 9.322 -2.292 1.00 94.06 92 ALA A O 1
ATOM 703 N N . LEU A 1 93 ? 1.240 8.950 -4.215 1.00 92.75 93 LEU A N 1
ATOM 704 C CA . LEU A 1 93 ? 1.700 10.339 -4.364 1.00 92.75 93 LEU A CA 1
ATOM 705 C C . LEU A 1 93 ? 0.569 11.314 -4.708 1.00 92.75 93 LEU A C 1
ATOM 707 O O . LEU A 1 93 ? 0.744 12.519 -4.553 1.00 92.75 93 LEU A O 1
ATOM 711 N N . ARG A 1 94 ? -0.574 10.805 -5.170 1.00 90.56 94 ARG A N 1
ATOM 712 C CA . ARG A 1 94 ? -1.763 11.599 -5.500 1.00 90.56 94 ARG A CA 1
ATOM 713 C C . ARG A 1 94 ? -2.771 11.651 -4.357 1.00 90.56 94 ARG A C 1
ATOM 715 O O . ARG A 1 94 ? -3.834 12.241 -4.521 1.00 90.56 94 ARG A O 1
ATOM 722 N N . ASP A 1 95 ? -2.469 11.024 -3.218 1.00 93.81 95 ASP A N 1
ATOM 723 C CA . ASP A 1 95 ? -3.355 11.051 -2.057 1.00 93.81 95 ASP A CA 1
ATOM 724 C C . ASP A 1 95 ? -3.633 12.498 -1.636 1.00 93.81 95 ASP A C 1
ATOM 726 O O . ASP A 1 95 ? -2.692 13.287 -1.580 1.00 93.81 95 ASP A O 1
ATOM 730 N N . PRO A 1 96 ? -4.871 12.874 -1.280 1.00 93.19 96 PRO A N 1
ATOM 731 C CA . PRO A 1 96 ? -5.154 14.229 -0.811 1.00 93.19 96 PRO A CA 1
ATOM 732 C C . PRO A 1 96 ? -4.445 14.576 0.507 1.00 93.19 96 PRO A C 1
ATOM 734 O O . PRO A 1 96 ? -4.272 15.751 0.818 1.00 93.19 96 PRO A O 1
ATOM 737 N N . ALA A 1 97 ? -4.041 13.587 1.310 1.00 95.56 97 ALA A N 1
ATOM 738 C CA . ALA A 1 97 ? -3.384 13.829 2.585 1.00 95.56 97 ALA A CA 1
ATOM 739 C C . ALA A 1 97 ? -1.861 14.018 2.411 1.00 95.56 97 ALA A C 1
ATOM 741 O O . ALA A 1 97 ? -1.165 13.055 2.066 1.00 95.56 97 ALA A O 1
ATOM 742 N N . PRO A 1 98 ? -1.286 15.179 2.794 1.00 94.25 98 PRO A N 1
ATOM 743 C CA . PRO A 1 98 ? 0.156 15.430 2.668 1.00 94.25 98 PRO A CA 1
ATOM 744 C C . PRO A 1 98 ? 1.024 14.398 3.399 1.00 94.25 98 PRO A C 1
ATOM 746 O O . PRO A 1 98 ? 2.121 14.054 2.964 1.00 94.25 98 PRO A O 1
ATOM 749 N N . SER A 1 99 ? 0.520 13.848 4.509 1.00 94.94 99 SER A N 1
ATOM 750 C CA . SER A 1 99 ? 1.230 12.814 5.269 1.00 94.94 99 SER A CA 1
ATOM 751 C C . SER A 1 99 ? 1.362 11.485 4.517 1.00 94.94 99 SER A C 1
ATOM 753 O O . SER A 1 99 ? 2.344 10.770 4.735 1.00 94.94 99 SER A O 1
ATOM 755 N N . VAL A 1 100 ? 0.412 11.156 3.635 1.00 96.62 100 VAL A N 1
ATOM 756 C CA . VAL A 1 100 ? 0.466 9.966 2.775 1.00 96.62 100 VAL A CA 1
ATOM 757 C C . VAL A 1 100 ? 1.415 10.228 1.609 1.00 96.62 100 VAL A C 1
ATOM 759 O O . VAL A 1 100 ? 2.337 9.438 1.406 1.00 96.62 100 VAL A O 1
ATOM 762 N N . GLN A 1 101 ? 1.284 11.383 0.946 1.00 94.69 101 GLN A N 1
ATOM 763 C CA . GLN A 1 101 ? 2.180 11.811 -0.135 1.00 94.69 101 GLN A CA 1
ATOM 764 C C . GLN A 1 101 ? 3.653 11.803 0.301 1.00 94.69 101 GLN A C 1
ATOM 766 O O . GLN A 1 101 ? 4.505 11.215 -0.364 1.00 94.69 101 GLN A O 1
ATOM 771 N N . ALA A 1 102 ? 3.966 12.398 1.457 1.00 93.06 102 ALA A N 1
ATOM 772 C CA . ALA A 1 102 ? 5.329 12.454 1.981 1.00 93.06 102 ALA A CA 1
ATOM 773 C C . ALA A 1 102 ? 5.899 11.056 2.278 1.00 93.06 102 ALA A C 1
ATOM 775 O O . ALA A 1 102 ? 7.090 10.806 2.075 1.00 93.06 102 ALA A O 1
ATOM 776 N N . HIS A 1 103 ? 5.057 10.132 2.753 1.00 95.31 103 HIS A N 1
ATOM 777 C CA . HIS A 1 103 ? 5.465 8.748 2.979 1.00 95.31 103 HIS A CA 1
ATOM 778 C C . HIS A 1 103 ? 5.720 8.025 1.653 1.00 95.31 103 HIS A C 1
ATOM 780 O O . HIS A 1 103 ? 6.768 7.402 1.501 1.00 95.31 103 HIS A O 1
ATOM 786 N N . ALA A 1 104 ? 4.818 8.178 0.680 1.00 94.81 104 ALA A N 1
ATOM 787 C CA . ALA A 1 104 ? 4.949 7.599 -0.651 1.00 94.81 104 ALA A CA 1
ATOM 788 C C . ALA A 1 104 ? 6.210 8.104 -1.369 1.00 94.81 104 ALA A C 1
ATOM 790 O O . ALA A 1 104 ? 6.986 7.297 -1.875 1.00 94.81 104 ALA A O 1
ATOM 791 N N . MET A 1 105 ? 6.487 9.412 -1.317 1.00 92.00 105 MET A N 1
ATOM 792 C CA . MET A 1 105 ? 7.696 10.019 -1.885 1.00 92.00 105 MET A CA 1
ATOM 793 C C . MET A 1 105 ? 8.964 9.442 -1.256 1.00 92.00 105 MET A C 1
ATOM 795 O O . MET A 1 105 ? 9.879 9.041 -1.973 1.00 92.00 105 MET A O 1
ATOM 799 N N . ARG A 1 106 ? 9.025 9.353 0.079 1.00 91.75 106 ARG A N 1
ATOM 800 C CA . ARG A 1 106 ? 10.181 8.767 0.774 1.00 91.75 106 ARG A CA 1
ATOM 801 C C . ARG A 1 106 ? 10.388 7.307 0.371 1.00 91.75 106 ARG A C 1
ATOM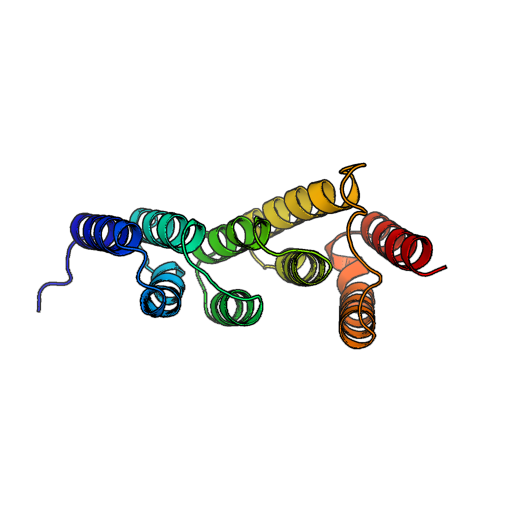 803 O O . ARG A 1 106 ? 11.510 6.917 0.059 1.00 91.75 106 ARG A O 1
ATOM 810 N N . SER A 1 107 ? 9.315 6.520 0.348 1.00 91.75 107 SER A N 1
ATOM 811 C CA . SER A 1 107 ? 9.360 5.106 -0.025 1.00 91.75 107 SER A CA 1
ATOM 812 C C . SER A 1 107 ? 9.738 4.897 -1.490 1.00 91.75 107 SER A C 1
ATOM 814 O O . SER A 1 107 ? 10.490 3.971 -1.779 1.00 91.75 107 SER A O 1
ATOM 816 N N . LEU A 1 108 ? 9.265 5.747 -2.403 1.00 90.19 108 LEU A N 1
ATOM 817 C CA . LEU A 1 108 ? 9.593 5.671 -3.825 1.00 90.19 108 LEU A CA 1
ATOM 818 C C . LEU A 1 108 ? 11.043 6.071 -4.080 1.00 90.19 108 LEU A C 1
ATOM 820 O O . LEU A 1 108 ? 11.746 5.377 -4.807 1.00 90.19 108 LEU A O 1
ATOM 824 N N . ARG A 1 109 ? 11.527 7.133 -3.425 1.00 87.69 109 ARG A N 1
ATOM 825 C CA . ARG A 1 109 ? 12.949 7.492 -3.451 1.00 87.69 109 ARG A CA 1
ATOM 826 C C . ARG A 1 109 ? 13.810 6.339 -2.949 1.00 87.69 109 ARG A C 1
ATOM 828 O O . ARG A 1 109 ? 14.764 5.981 -3.621 1.00 87.69 109 ARG A O 1
ATOM 835 N N . ALA A 1 110 ? 13.448 5.715 -1.830 1.00 86.81 110 ALA A N 1
ATOM 836 C CA . ALA A 1 110 ? 14.186 4.559 -1.329 1.00 86.81 110 ALA A CA 1
ATOM 837 C C . ALA A 1 110 ? 14.247 3.415 -2.359 1.00 86.81 110 ALA A C 1
ATOM 839 O O . ALA A 1 110 ? 15.298 2.816 -2.521 1.00 86.81 110 ALA A O 1
ATOM 840 N N . VAL A 1 111 ? 13.162 3.150 -3.097 1.00 85.06 111 VAL A N 1
ATOM 841 C CA . VAL A 1 111 ? 13.157 2.139 -4.172 1.00 85.06 111 VAL A CA 1
ATOM 842 C C . VAL A 1 111 ? 14.047 2.539 -5.354 1.00 85.06 111 VAL A C 1
ATOM 844 O O . VAL A 1 111 ? 14.748 1.694 -5.894 1.00 85.06 111 VAL A O 1
ATOM 847 N N . LEU A 1 112 ? 14.021 3.809 -5.768 1.00 79.62 112 LEU A N 1
ATOM 848 C CA . LEU A 1 112 ? 14.745 4.281 -6.956 1.00 79.62 112 LEU A CA 1
ATOM 849 C C . LEU A 1 112 ? 16.235 4.561 -6.714 1.00 79.62 112 LEU A C 1
ATOM 851 O O . LEU A 1 112 ? 17.008 4.518 -7.669 1.00 79.62 112 LEU A O 1
ATOM 855 N N . PHE A 1 113 ? 16.619 4.885 -5.475 1.00 76.00 113 PHE A N 1
ATOM 856 C CA . PHE A 1 113 ? 17.986 5.256 -5.088 1.00 76.00 113 PHE A CA 1
ATOM 857 C C . PHE A 1 113 ? 18.735 4.158 -4.326 1.00 76.00 113 PHE A C 1
ATOM 859 O O . PHE A 1 113 ? 19.921 4.326 -4.049 1.00 76.00 113 PHE A O 1
ATOM 866 N N . ASP A 1 114 ? 18.090 3.041 -3.981 1.00 74.50 114 ASP A N 1
ATOM 867 C CA . ASP A 1 114 ? 18.830 1.876 -3.503 1.00 74.50 114 ASP A CA 1
ATOM 868 C C . ASP A 1 114 ? 19.620 1.283 -4.679 1.00 74.50 114 ASP A C 1
ATOM 870 O O . ASP A 1 114 ? 19.040 0.764 -5.631 1.00 74.50 114 ASP A O 1
ATOM 874 N N . ALA A 1 115 ? 20.952 1.374 -4.623 1.00 50.19 115 ALA A N 1
ATOM 875 C CA . ALA A 1 115 ? 21.868 0.857 -5.644 1.00 50.19 115 ALA A CA 1
ATOM 876 C C . ALA A 1 115 ? 21.821 -0.680 -5.774 1.00 50.19 115 ALA A C 1
ATOM 878 O O . ALA A 1 115 ? 22.271 -1.229 -6.776 1.00 50.19 115 ALA A O 1
ATOM 879 N N . ARG A 1 116 ? 21.228 -1.381 -4.795 1.00 55.97 116 ARG A N 1
ATOM 880 C CA . ARG A 1 116 ? 20.876 -2.813 -4.881 1.00 55.97 116 ARG A CA 1
ATOM 881 C C . ARG A 1 116 ? 19.481 -3.046 -5.487 1.00 55.97 116 ARG A C 1
ATOM 883 O O . ARG A 1 116 ? 19.100 -4.182 -5.753 1.00 55.97 116 ARG A O 1
ATOM 890 N N . GLY A 1 117 ? 18.715 -1.973 -5.689 1.00 53.78 117 GLY A N 1
ATOM 891 C CA . GLY A 1 117 ? 17.286 -1.938 -6.007 1.00 53.78 117 GLY A CA 1
ATOM 892 C C . GLY A 1 117 ? 16.924 -2.134 -7.478 1.00 53.78 117 GLY A C 1
ATOM 893 O O . GLY A 1 117 ? 15.748 -2.304 -7.778 1.00 53.78 117 GLY A O 1
ATOM 894 N N . TRP A 1 118 ? 17.886 -2.193 -8.403 1.00 60.34 118 TRP A N 1
ATOM 895 C CA . TRP A 1 118 ? 17.609 -2.626 -9.784 1.00 60.34 118 TRP A CA 1
ATOM 896 C C . TRP A 1 118 ? 17.572 -4.149 -9.944 1.00 60.34 118 TRP A C 1
ATOM 898 O O . TRP A 1 118 ? 17.559 -4.647 -11.062 1.00 60.34 118 TRP A O 1
ATOM 908 N N . ALA A 1 119 ? 17.455 -4.904 -8.850 1.00 57.22 119 ALA A N 1
ATOM 909 C CA . ALA A 1 119 ? 17.116 -6.327 -8.885 1.00 57.22 119 ALA A CA 1
ATOM 910 C C . ALA A 1 119 ? 15.679 -6.603 -9.392 1.00 57.22 119 ALA A C 1
ATOM 912 O O . ALA A 1 119 ? 15.135 -7.687 -9.181 1.00 57.22 119 ALA A O 1
ATOM 913 N N . PHE A 1 120 ? 15.025 -5.626 -10.025 1.00 71.50 120 PHE A N 1
ATOM 914 C CA . PHE A 1 120 ? 13.746 -5.820 -10.687 1.00 71.50 120 PHE A CA 1
ATOM 915 C C . PHE A 1 120 ? 13.988 -6.274 -12.120 1.00 71.50 120 PHE A C 1
ATOM 917 O O . PHE A 1 120 ? 14.778 -5.682 -12.852 1.00 71.50 120 PHE A O 1
ATOM 924 N N . SER A 1 121 ? 13.246 -7.289 -12.546 1.00 76.69 121 SER A N 1
ATOM 925 C CA . SER A 1 121 ? 13.119 -7.598 -13.963 1.00 76.69 121 SER A CA 1
ATOM 926 C C . SER A 1 121 ? 12.520 -6.408 -14.720 1.00 76.69 121 SER A C 1
ATOM 928 O O . SER A 1 121 ? 11.874 -5.524 -14.143 1.00 76.69 121 SER A O 1
ATOM 930 N N . LYS A 1 122 ? 12.677 -6.412 -16.045 1.00 83.69 122 LYS A N 1
ATOM 931 C CA . LYS A 1 122 ? 11.956 -5.501 -16.939 1.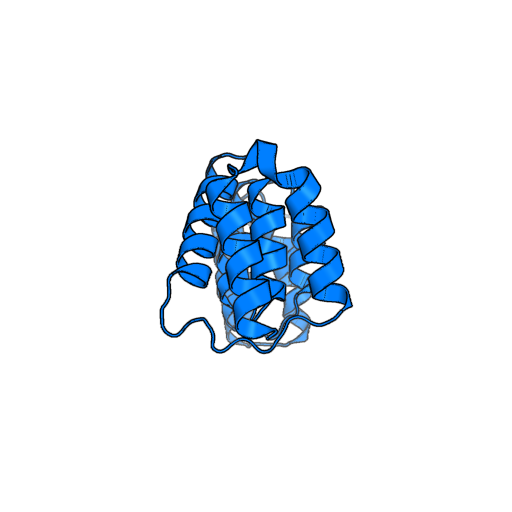00 83.69 122 LYS A CA 1
ATOM 932 C C . LYS A 1 122 ? 10.454 -5.491 -16.588 1.00 83.69 122 LYS A C 1
ATOM 934 O O . LYS A 1 122 ? 9.905 -6.566 -16.323 1.00 83.69 122 LYS A O 1
ATOM 939 N N . PRO A 1 123 ? 9.788 -4.319 -16.562 1.00 87.94 123 PRO A N 1
ATOM 940 C CA . PRO A 1 123 ? 8.350 -4.274 -16.322 1.00 87.94 123 PRO A CA 1
ATOM 941 C C . PRO A 1 123 ? 7.630 -5.052 -17.419 1.00 87.94 123 PRO A C 1
ATOM 943 O O . PRO A 1 123 ? 8.009 -4.974 -18.594 1.00 87.94 123 PRO A O 1
ATOM 946 N N . SER A 1 124 ? 6.574 -5.774 -17.050 1.00 89.56 124 SER A N 1
ATOM 947 C CA . SER A 1 124 ? 5.692 -6.398 -18.036 1.00 89.56 124 SER A CA 1
ATOM 948 C C . SER A 1 124 ? 5.064 -5.330 -18.949 1.00 89.56 124 SER A C 1
ATOM 950 O O . SER A 1 124 ? 4.992 -4.156 -18.563 1.00 89.56 124 SER A O 1
ATOM 952 N N . PRO A 1 125 ? 4.569 -5.689 -20.149 1.00 91.19 125 PRO A N 1
ATOM 953 C CA . PRO A 1 125 ? 3.870 -4.738 -21.018 1.00 91.19 125 PRO A CA 1
ATOM 954 C C . PRO A 1 125 ? 2.728 -4.002 -20.300 1.00 91.19 125 PRO A C 1
ATOM 956 O O . PRO A 1 125 ? 2.593 -2.785 -20.435 1.00 91.19 125 PRO A O 1
ATOM 959 N N . THR A 1 126 ? 1.972 -4.717 -19.460 1.00 91.06 126 THR A N 1
ATOM 960 C CA . THR A 1 126 ? 0.905 -4.148 -18.627 1.00 91.06 126 THR A CA 1
ATOM 961 C C . THR A 1 126 ? 1.455 -3.144 -17.619 1.00 91.06 126 THR A C 1
ATOM 963 O O . THR A 1 126 ? 1.007 -2.001 -17.601 1.00 91.06 126 THR A O 1
ATOM 966 N N . GLN A 1 127 ? 2.478 -3.519 -16.841 1.00 90.56 127 GLN A N 1
ATOM 967 C CA . GLN A 1 127 ? 3.107 -2.624 -15.860 1.00 90.56 127 GLN A CA 1
ATOM 968 C C . GLN A 1 127 ? 3.689 -1.374 -16.527 1.00 90.56 127 GLN A C 1
ATOM 970 O O . GLN A 1 127 ? 3.566 -0.270 -16.003 1.00 90.56 127 GLN A O 1
ATOM 975 N N . ARG A 1 128 ? 4.293 -1.522 -17.709 1.00 90.38 128 ARG A N 1
ATOM 976 C CA . ARG A 1 128 ? 4.831 -0.401 -18.483 1.00 90.38 128 ARG A CA 1
ATOM 977 C C . ARG A 1 128 ? 3.735 0.575 -18.901 1.00 90.38 128 ARG A C 1
ATOM 979 O O . ARG A 1 128 ? 3.872 1.768 -18.645 1.00 90.38 128 ARG A O 1
ATOM 986 N N . SER A 1 129 ? 2.657 0.070 -19.499 1.00 90.88 129 SER A N 1
ATOM 987 C CA . SER A 1 129 ? 1.503 0.887 -19.893 1.00 90.88 129 SER A CA 1
ATOM 988 C C . SER A 1 129 ? 0.895 1.609 -18.686 1.00 90.88 129 SER A C 1
ATOM 990 O O . SER A 1 129 ? 0.627 2.811 -18.729 1.00 90.88 129 SER A O 1
ATOM 992 N N . GLU A 1 130 ? 0.757 0.896 -17.568 1.00 90.94 130 GLU A N 1
ATOM 993 C CA . GLU A 1 130 ? 0.261 1.434 -16.306 1.00 90.94 130 GLU A CA 1
ATOM 994 C C . GLU A 1 130 ? 1.135 2.558 -15.736 1.00 90.94 130 GLU A C 1
ATOM 996 O O . GLU A 1 130 ? 0.609 3.580 -15.283 1.00 90.94 130 GLU A O 1
ATOM 1001 N N . LEU A 1 131 ? 2.457 2.391 -15.769 1.00 89.31 131 LEU A N 1
ATOM 1002 C CA . LEU A 1 131 ? 3.417 3.412 -15.353 1.00 89.31 131 LEU A CA 1
ATOM 1003 C C . LEU A 1 131 ? 3.363 4.627 -16.277 1.00 89.31 131 LEU A C 1
ATOM 1005 O O . LEU A 1 131 ? 3.309 5.757 -15.799 1.00 89.31 131 LEU A O 1
ATOM 1009 N N . GLU A 1 132 ? 3.336 4.425 -17.593 1.00 89.00 132 GLU A N 1
ATOM 1010 C CA . GLU A 1 132 ? 3.286 5.517 -18.570 1.00 89.00 132 GLU A CA 1
ATOM 1011 C C . GLU A 1 132 ? 1.985 6.318 -18.481 1.00 89.00 132 GLU A C 1
ATOM 1013 O O . GLU A 1 132 ? 2.009 7.550 -18.564 1.00 89.00 132 GLU A O 1
ATOM 1018 N N . ALA A 1 133 ? 0.848 5.650 -18.273 1.00 89.12 133 ALA A N 1
ATOM 1019 C CA . ALA A 1 133 ? -0.417 6.314 -17.983 1.00 89.12 133 ALA A CA 1
ATOM 1020 C C . ALA A 1 133 ? -0.285 7.184 -16.725 1.00 89.12 133 ALA A C 1
ATOM 1022 O O . ALA A 1 133 ? -0.562 8.382 -16.761 1.00 89.12 133 ALA A O 1
ATOM 1023 N N . ARG A 1 134 ? 0.227 6.628 -15.624 1.00 88.62 134 ARG A N 1
ATOM 1024 C CA . ARG A 1 134 ? 0.348 7.361 -14.357 1.00 88.62 134 ARG A CA 1
ATOM 1025 C C . ARG A 1 134 ? 1.370 8.498 -14.398 1.00 88.62 134 ARG A C 1
ATOM 1027 O O . ARG A 1 134 ? 1.149 9.545 -13.790 1.00 88.62 134 ARG A O 1
ATOM 1034 N N . LEU A 1 135 ? 2.466 8.342 -15.127 1.00 83.94 135 LEU A N 1
ATOM 1035 C CA . LEU A 1 135 ? 3.479 9.387 -15.253 1.00 83.94 135 LEU A CA 1
ATOM 1036 C C . LEU A 1 135 ? 2.960 10.583 -16.053 1.00 83.94 135 LEU A C 1
ATOM 1038 O O . LEU A 1 135 ? 3.147 11.715 -15.612 1.00 83.94 135 LEU A O 1
ATOM 1042 N N . ARG A 1 136 ? 2.223 10.341 -17.149 1.00 81.25 136 ARG A N 1
ATOM 1043 C CA . ARG A 1 136 ? 1.599 11.409 -17.953 1.00 81.25 136 ARG A CA 1
ATOM 1044 C C . ARG A 1 136 ? 0.689 12.315 -17.123 1.00 81.25 136 ARG A C 1
ATOM 1046 O O . ARG A 1 136 ? 0.762 13.529 -17.255 1.00 81.25 136 ARG A O 1
ATOM 1053 N N . PHE A 1 137 ? -0.123 11.737 -16.239 1.00 69.94 137 PHE A N 1
ATOM 1054 C CA . PHE A 1 137 ? -1.026 12.508 -15.373 1.00 69.94 137 PHE A CA 1
ATOM 1055 C C . PHE A 1 137 ? -0.342 13.061 -14.108 1.00 69.94 137 PHE A C 1
ATOM 1057 O O . PHE A 1 137 ? -0.823 14.011 -13.498 1.00 69.94 137 PHE A O 1
ATOM 1064 N N . GLY A 1 138 ? 0.768 12.458 -13.678 1.00 67.44 138 GLY A N 1
ATOM 1065 C CA . GLY A 1 138 ? 1.381 12.719 -12.377 1.00 67.44 138 GLY A CA 1
ATOM 1066 C C . GLY A 1 138 ? 2.493 13.772 -12.357 1.00 67.44 138 GLY A C 1
ATOM 1067 O O . GLY A 1 138 ? 2.813 14.281 -11.284 1.00 67.44 138 GLY A O 1
ATOM 1068 N N . ALA A 1 139 ? 3.046 14.150 -13.514 1.00 64.06 139 ALA A N 1
ATOM 1069 C CA . ALA A 1 139 ? 4.136 15.128 -13.624 1.00 64.06 139 ALA A CA 1
ATOM 1070 C C . ALA A 1 139 ? 3.849 16.460 -12.900 1.00 64.06 139 ALA A C 1
ATOM 1072 O O . ALA A 1 139 ? 4.747 17.058 -12.306 1.00 64.06 139 ALA A O 1
ATOM 1073 N N . GLN A 1 140 ? 2.580 16.879 -12.894 1.00 66.56 140 GLN A N 1
ATOM 1074 C CA . GLN A 1 140 ? 2.106 18.094 -12.225 1.00 66.56 140 GLN A CA 1
ATOM 1075 C C . GLN A 1 140 ? 2.046 17.968 -10.691 1.00 66.56 140 GLN A C 1
ATOM 1077 O O . GLN A 1 140 ? 2.089 18.976 -9.998 1.00 66.56 140 GLN A O 1
ATOM 1082 N N . HIS A 1 141 ? 1.966 16.746 -10.153 1.00 67.44 141 HIS A N 1
ATOM 1083 C CA . HIS A 1 141 ? 1.711 16.484 -8.730 1.00 67.44 141 HIS A CA 1
ATOM 1084 C C . HIS A 1 141 ? 2.978 16.155 -7.931 1.00 67.44 141 HIS A C 1
ATOM 1086 O O . HIS A 1 141 ? 3.054 16.464 -6.746 1.00 67.44 141 HIS A O 1
ATOM 1092 N N . PHE A 1 142 ? 3.985 15.532 -8.551 1.00 73.12 142 PHE A N 1
ATOM 1093 C CA . PHE A 1 142 ? 5.201 15.088 -7.848 1.00 73.12 142 PHE A CA 1
ATOM 1094 C C . PHE A 1 142 ? 6.518 15.559 -8.486 1.00 73.12 142 PHE A C 1
ATOM 1096 O O . PHE A 1 142 ? 7.601 15.162 -8.046 1.00 73.12 142 PHE A O 1
ATOM 1103 N N . GLY A 1 143 ? 6.430 16.444 -9.484 1.00 74.88 143 GLY A N 1
ATOM 1104 C CA . GLY A 1 143 ? 7.560 17.130 -10.106 1.00 74.88 143 GLY A CA 1
ATOM 1105 C C . GLY A 1 143 ? 8.259 16.327 -11.208 1.00 74.88 143 GLY A C 1
ATOM 1106 O O . GLY A 1 143 ? 8.489 15.120 -11.101 1.00 74.88 143 GLY A O 1
ATOM 1107 N N . GLY A 1 144 ? 8.682 17.024 -12.268 1.00 79.31 144 GLY A N 1
ATOM 1108 C CA . GLY A 1 144 ? 9.274 16.402 -13.462 1.00 79.31 144 GLY A CA 1
ATOM 1109 C C . GLY A 1 144 ? 10.606 15.671 -13.230 1.00 79.31 144 GLY A C 1
ATOM 1110 O O . GLY A 1 144 ? 11.005 14.847 -14.048 1.00 79.31 144 GLY A O 1
ATOM 1111 N N . GLY A 1 145 ? 11.305 15.930 -12.118 1.00 83.31 145 GLY A N 1
ATOM 1112 C CA . GLY A 1 145 ? 12.538 15.212 -11.768 1.00 83.31 145 GLY A CA 1
ATOM 1113 C C . GLY A 1 145 ? 12.302 13.726 -11.488 1.00 83.31 145 GLY A C 1
ATOM 1114 O O . GLY A 1 145 ? 13.027 12.879 -12.008 1.00 83.31 145 GLY A O 1
ATOM 1115 N N . LEU A 1 146 ? 11.253 13.406 -10.725 1.00 81.81 146 LEU A N 1
ATOM 1116 C CA . LEU A 1 146 ? 10.882 12.025 -10.417 1.00 81.81 146 LEU A CA 1
ATOM 1117 C C . LEU A 1 146 ? 10.411 11.280 -11.672 1.00 81.81 146 LEU A C 1
ATOM 1119 O O . LEU A 1 146 ? 10.788 10.130 -11.888 1.00 81.81 146 LEU A O 1
ATOM 1123 N N . GLU A 1 147 ? 9.633 11.948 -12.525 1.00 85.50 147 GLU A N 1
ATOM 1124 C CA . GLU A 1 147 ? 9.196 11.380 -13.801 1.00 85.50 147 GLU A CA 1
ATOM 1125 C C . GLU A 1 147 ? 10.388 11.013 -14.692 1.00 85.50 147 GLU A C 1
ATOM 1127 O O . GLU A 1 147 ? 10.472 9.884 -15.183 1.00 85.50 147 GLU A O 1
ATOM 1132 N N . ARG A 1 148 ? 11.334 11.946 -14.880 1.00 86.44 148 ARG A N 1
ATOM 1133 C CA . ARG A 1 148 ? 12.550 11.693 -15.664 1.00 86.44 148 ARG A CA 1
ATOM 1134 C C . ARG A 1 148 ? 13.329 10.503 -15.116 1.00 86.44 148 ARG A C 1
ATOM 1136 O O . ARG A 1 148 ? 13.768 9.669 -15.906 1.00 86.44 148 ARG A O 1
ATOM 1143 N N . GLN A 1 149 ? 13.444 10.396 -13.792 1.00 85.38 149 GLN A N 1
ATOM 1144 C CA . GLN A 1 149 ? 14.130 9.281 -13.145 1.00 85.38 149 GLN A CA 1
ATOM 1145 C C . GLN A 1 149 ? 13.431 7.944 -13.413 1.00 85.38 149 GLN A C 1
ATOM 1147 O O . GLN A 1 149 ? 14.081 6.985 -13.819 1.00 85.38 149 GLN A O 1
ATOM 1152 N N . LEU A 1 150 ? 12.108 7.874 -13.251 1.00 86.12 150 LEU A N 1
ATOM 1153 C CA . LEU A 1 150 ? 11.341 6.656 -13.530 1.00 86.12 150 LEU A CA 1
ATOM 1154 C C . LEU A 1 150 ? 11.476 6.226 -14.994 1.00 86.12 150 LEU A C 1
ATOM 1156 O O . LEU A 1 150 ? 11.762 5.062 -15.274 1.00 86.12 150 LEU A O 1
ATOM 1160 N N . ARG A 1 151 ? 11.367 7.172 -15.933 1.00 87.06 151 ARG A N 1
ATOM 1161 C CA . ARG A 1 151 ? 11.573 6.906 -17.367 1.00 87.06 151 ARG A CA 1
ATOM 1162 C C . ARG A 1 151 ? 13.004 6.485 -17.693 1.00 87.06 151 ARG A C 1
ATOM 1164 O O . ARG A 1 151 ? 13.212 5.749 -18.656 1.00 87.06 151 ARG A O 1
ATOM 1171 N N . PHE A 1 152 ? 13.997 6.986 -16.963 1.00 86.81 152 PHE A N 1
ATOM 1172 C CA . PHE A 1 152 ? 15.383 6.545 -17.100 1.00 86.81 152 PHE A CA 1
ATOM 1173 C C . PHE A 1 152 ? 15.533 5.090 -16.645 1.00 86.81 152 PHE A C 1
ATOM 1175 O O . PHE A 1 152 ? 15.966 4.262 -17.439 1.00 86.81 152 PHE A O 1
ATOM 1182 N N . VAL A 1 153 ? 15.076 4.753 -15.434 1.00 84.25 153 VAL A N 1
ATOM 1183 C CA . VAL A 1 153 ? 15.163 3.388 -14.883 1.00 84.25 153 VAL A CA 1
ATOM 1184 C C . VAL A 1 153 ? 14.425 2.375 -15.769 1.00 84.25 153 VAL A C 1
ATOM 1186 O O . VAL A 1 153 ? 14.976 1.327 -16.095 1.00 84.25 153 VAL A O 1
ATOM 1189 N N . MET A 1 154 ? 13.219 2.705 -16.246 1.00 85.06 154 MET A N 1
ATOM 1190 C CA . MET A 1 154 ? 12.456 1.840 -17.162 1.00 85.06 154 MET A CA 1
ATOM 1191 C C . MET A 1 154 ? 13.181 1.567 -18.491 1.00 85.06 154 MET A C 1
ATOM 1193 O O . MET A 1 154 ? 12.975 0.512 -19.090 1.00 85.06 154 MET A O 1
ATOM 1197 N N . ARG A 1 155 ? 13.998 2.514 -18.976 1.00 84.31 155 ARG A N 1
ATOM 1198 C CA . ARG A 1 155 ? 14.817 2.340 -20.186 1.00 84.31 155 ARG A CA 1
ATOM 1199 C C . ARG A 1 155 ? 16.091 1.552 -19.896 1.00 84.31 155 ARG A C 1
ATOM 1201 O O . ARG A 1 155 ? 16.395 0.644 -20.655 1.00 84.31 155 ARG A O 1
ATOM 1208 N N . ALA A 1 156 ? 16.778 1.858 -18.797 1.00 81.75 156 ALA A N 1
ATOM 1209 C CA . ALA A 1 156 ? 18.044 1.231 -18.419 1.00 81.75 156 ALA A CA 1
ATOM 1210 C C . ALA A 1 156 ? 17.917 -0.278 -18.141 1.00 81.75 156 ALA A C 1
ATOM 1212 O O . ALA A 1 156 ? 18.802 -1.035 -18.505 1.00 81.75 156 ALA A O 1
ATOM 1213 N N . ILE A 1 157 ? 16.801 -0.724 -17.553 1.00 76.00 157 ILE A N 1
ATOM 1214 C CA . ILE A 1 157 ? 16.518 -2.156 -17.309 1.00 76.00 157 ILE A CA 1
ATOM 1215 C C . ILE A 1 157 ? 15.953 -2.845 -18.577 1.00 76.00 157 ILE A C 1
ATOM 1217 O O . ILE A 1 157 ? 15.786 -4.061 -18.630 1.00 76.00 157 ILE A O 1
ATOM 1221 N N . GLY A 1 158 ? 15.589 -2.068 -19.602 1.00 58.94 158 GLY A N 1
ATOM 1222 C CA . GLY A 1 158 ? 14.867 -2.549 -20.778 1.00 58.94 158 GLY A CA 1
ATOM 1223 C C . GLY A 1 158 ? 15.670 -2.653 -22.074 1.00 58.94 158 GLY A C 1
ATOM 1224 O O . GLY A 1 158 ? 15.086 -3.180 -23.031 1.00 58.94 158 GLY A O 1
ATOM 1225 N N . GLY A 1 159 ? 16.899 -2.124 -22.104 1.00 49.34 159 GLY A N 1
ATOM 1226 C CA . GLY A 1 159 ? 17.832 -2.146 -23.237 1.00 49.34 159 GLY A CA 1
ATOM 1227 C C . GLY A 1 159 ? 18.863 -3.257 -23.142 1.00 49.34 159 GLY A C 1
ATOM 1228 O O . GLY A 1 159 ? 19.052 -3.785 -22.026 1.00 49.34 159 GLY A O 1
#